Protein AF-A0A957S4E8-F1 (afdb_monomer)

Mean predicted aligned error: 7.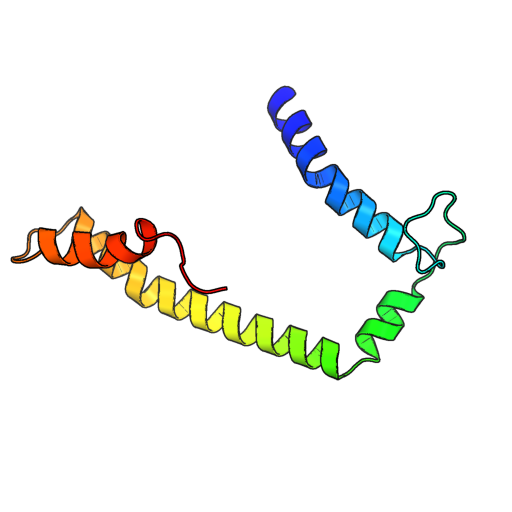54 Å

Nearest PDB structures (foldseek):
  8hpl-assembly1_A  TM=5.752E-01  e=8.827E-01  Mycolicibacterium smegmatis MC2 155

Secondary structure (DSSP, 8-state):
-HHHHHHHHHHHHHHHHHHHHHTBSSSS--SSP--B--HHHHHHHT-HHHHHHHHHHHHHHHHHHHHHHHHHHHHHHHHHH---TTHHHHHHHHHHHHHS-----

Foldseek 3Di:
DVVVVVVVCVVCVVVVLVVVCCQAPDPDSDPDRPDGHPVSVVVCVVDPVNVVVVVVCVVCVVVVVVVCCVPVVVLVVCLVPPDDPCSVVSVCVVCVVVVPDPPDD

pLDDT: mean 88.85, std 10.87, range [47.31, 98.31]

Radius of gyration: 22.66 Å; Cα contacts (8 Å, |Δi|>4): 32; chains: 1; bounding box: 43×26×61 Å

Structure (mmCIF, N/CA/C/O backbone):
data_AF-A0A957S4E8-F1
#
_entry.id   AF-A0A957S4E8-F1
#
loop_
_atom_site.group_PDB
_atom_site.id
_atom_site.type_symbol
_atom_site.label_atom_id
_atom_site.label_alt_id
_atom_site.label_comp_id
_atom_site.label_asym_id
_atom_site.label_entity_id
_atom_site.label_seq_id
_atom_site.pdbx_PDB_ins_code
_atom_site.Cartn_x
_atom_site.Cartn_y
_atom_site.Cartn_z
_atom_site.occupancy
_atom_site.B_iso_or_equiv
_atom_site.auth_seq_id
_atom_site.auth_comp_id
_atom_site.auth_asym_id
_atom_site.auth_atom_id
_atom_site.pdbx_PDB_model_num
ATOM 1 N N . MET A 1 1 ? -24.915 0.440 -16.048 1.00 86.81 1 MET A N 1
ATOM 2 C CA . MET A 1 1 ? -23.733 -0.374 -16.422 1.00 86.81 1 MET A CA 1
ATOM 3 C C . MET A 1 1 ? -22.757 0.384 -17.316 1.00 86.81 1 MET A C 1
ATOM 5 O O . MET A 1 1 ? -21.620 0.537 -16.898 1.00 86.81 1 MET A O 1
ATOM 9 N N . ALA A 1 2 ? -23.179 0.930 -18.466 1.00 93.75 2 ALA A N 1
ATOM 10 C CA . ALA A 1 2 ? -22.286 1.673 -19.374 1.00 93.75 2 ALA A CA 1
ATOM 11 C C . ALA A 1 2 ? -21.542 2.851 -18.707 1.00 93.75 2 ALA A C 1
ATOM 13 O O . ALA A 1 2 ? -20.337 2.991 -18.876 1.00 93.75 2 ALA A O 1
ATOM 14 N N . VAL A 1 3 ? -22.231 3.640 -17.874 1.00 96.44 3 VAL A N 1
ATOM 15 C CA . VAL A 1 3 ? -21.616 4.767 -17.142 1.00 96.44 3 VAL A CA 1
ATOM 16 C C . VAL A 1 3 ? -20.539 4.300 -16.154 1.00 96.44 3 VAL A C 1
ATOM 18 O O . VAL A 1 3 ? -19.462 4.880 -16.101 1.00 96.44 3 VAL A O 1
ATOM 21 N N . ILE A 1 4 ? -20.789 3.216 -15.410 1.00 96.69 4 ILE A N 1
ATOM 22 C CA . ILE A 1 4 ? -19.818 2.647 -14.456 1.00 96.69 4 ILE A CA 1
ATOM 23 C C . ILE A 1 4 ? -18.576 2.148 -15.203 1.00 96.69 4 ILE A C 1
ATOM 25 O O . ILE A 1 4 ? -17.456 2.430 -14.789 1.00 96.69 4 ILE A O 1
ATOM 29 N N . ALA A 1 5 ? -18.772 1.452 -16.327 1.00 95.94 5 ALA A N 1
ATOM 30 C CA . ALA A 1 5 ? -17.673 0.979 -17.160 1.00 95.94 5 ALA A CA 1
ATOM 31 C C . ALA A 1 5 ? -16.829 2.141 -17.712 1.00 95.94 5 ALA A C 1
ATOM 33 O O . ALA A 1 5 ? -15.605 2.064 -17.683 1.00 95.94 5 ALA A O 1
ATOM 34 N N . ALA A 1 6 ? -17.463 3.236 -18.146 1.00 96.44 6 ALA A N 1
ATOM 35 C CA . ALA A 1 6 ? -16.763 4.427 -18.624 1.00 96.44 6 ALA A CA 1
ATOM 36 C C . ALA A 1 6 ? -15.928 5.103 -17.521 1.00 96.44 6 ALA A C 1
ATOM 38 O O . ALA A 1 6 ? -14.788 5.491 -17.766 1.00 96.44 6 ALA A O 1
ATOM 39 N N . ILE A 1 7 ? -16.459 5.192 -16.297 1.00 97.00 7 ILE A N 1
ATOM 40 C CA . ILE A 1 7 ? -15.728 5.741 -15.144 1.00 97.00 7 ILE A CA 1
ATOM 41 C C . ILE A 1 7 ? -14.514 4.872 -14.805 1.00 97.00 7 ILE A C 1
ATOM 43 O O . ILE A 1 7 ? -13.417 5.399 -14.630 1.00 97.00 7 ILE A O 1
ATOM 47 N N . LEU A 1 8 ? -14.689 3.548 -14.740 1.00 96.69 8 LEU A N 1
ATOM 48 C CA . LEU A 1 8 ? -13.577 2.630 -14.485 1.00 96.69 8 LEU A CA 1
ATOM 49 C C . LEU A 1 8 ? -12.518 2.745 -15.585 1.00 96.69 8 LEU A C 1
ATOM 51 O O . LEU A 1 8 ? -11.342 2.897 -15.278 1.00 96.69 8 LEU A O 1
ATOM 55 N N . ALA A 1 9 ? -12.922 2.754 -16.857 1.00 95.81 9 ALA A N 1
ATOM 56 C CA . ALA A 1 9 ? -11.998 2.916 -17.976 1.00 95.81 9 ALA A CA 1
ATOM 57 C C . ALA A 1 9 ? -11.187 4.217 -17.871 1.00 95.81 9 ALA A C 1
ATOM 59 O O . ALA A 1 9 ? -9.970 4.191 -18.037 1.00 95.81 9 ALA A O 1
ATOM 60 N N . TYR A 1 10 ? -11.834 5.334 -17.530 1.00 96.12 10 TYR A N 1
ATOM 61 C CA . TYR A 1 10 ? -11.154 6.611 -17.314 1.00 96.12 10 TYR A CA 1
ATOM 62 C C . TYR A 1 10 ? -10.159 6.557 -16.143 1.00 96.12 10 TYR A C 1
ATOM 64 O O . TYR A 1 10 ? -9.041 7.050 -16.267 1.00 96.12 10 TYR A O 1
ATOM 72 N N . LEU A 1 11 ? -10.527 5.910 -15.031 1.00 96.75 11 LEU A N 1
ATOM 73 C CA . LEU A 1 11 ? -9.662 5.759 -13.857 1.00 96.75 11 LEU A CA 1
ATOM 74 C C . LEU A 1 11 ? -8.422 4.894 -14.142 1.00 96.75 11 LEU A C 1
ATOM 76 O O . LEU A 1 11 ? -7.340 5.185 -13.636 1.00 96.75 11 LEU A O 1
ATOM 80 N N . TYR A 1 12 ? -8.568 3.848 -14.960 1.00 96.31 12 TYR A N 1
ATOM 81 C CA . TYR A 1 12 ? -7.466 2.955 -15.330 1.00 96.31 12 TYR A CA 1
ATOM 82 C C . TYR A 1 12 ? -6.618 3.475 -16.498 1.00 96.31 12 TYR A C 1
ATOM 84 O O . TYR A 1 12 ? -5.473 3.045 -16.642 1.00 96.31 12 TYR A O 1
ATOM 92 N N . LEU A 1 13 ? -7.130 4.416 -17.299 1.00 95.19 13 LEU A N 1
ATOM 93 C CA . LEU A 1 13 ? -6.420 5.022 -18.428 1.00 95.19 13 LEU A CA 1
ATOM 94 C C . LEU A 1 13 ? -4.970 5.448 -18.098 1.00 95.19 13 LEU A C 1
ATOM 96 O O . LEU A 1 13 ? -4.073 5.017 -18.822 1.00 95.19 13 LEU A O 1
ATOM 100 N N . PRO A 1 14 ? -4.676 6.221 -17.029 1.00 93.94 14 PRO A N 1
ATOM 101 C CA . PRO A 1 14 ? -3.300 6.626 -16.722 1.00 93.94 14 PRO A CA 1
ATOM 102 C C . PRO A 1 14 ? -2.376 5.444 -16.400 1.00 93.94 14 PRO A C 1
ATOM 104 O O . PRO A 1 14 ? -1.197 5.478 -16.745 1.00 93.94 14 PRO A O 1
ATOM 107 N N . ILE A 1 15 ? -2.903 4.381 -15.785 1.00 94.75 15 ILE A N 1
ATOM 108 C CA . ILE A 1 15 ? -2.134 3.166 -15.488 1.00 94.75 15 ILE A CA 1
ATOM 109 C C . ILE A 1 15 ? -1.785 2.451 -16.795 1.00 94.75 15 ILE A C 1
ATOM 111 O O . ILE A 1 15 ? -0.641 2.054 -16.993 1.00 94.75 15 ILE A O 1
ATOM 115 N N . VAL A 1 16 ? -2.744 2.341 -17.717 1.00 92.81 16 VAL A N 1
ATOM 116 C CA . VAL A 1 16 ? -2.514 1.754 -19.046 1.00 92.81 16 VAL A CA 1
ATOM 117 C C . VAL A 1 16 ? -1.479 2.559 -19.829 1.00 92.81 16 VAL A C 1
ATOM 119 O O . VAL A 1 16 ? -0.580 1.976 -20.427 1.00 92.81 16 VAL A O 1
ATOM 122 N N . VAL A 1 17 ? -1.553 3.891 -19.786 1.00 90.12 17 VAL A N 1
ATOM 123 C CA . VAL A 1 17 ? -0.552 4.769 -20.408 1.00 90.12 17 VAL A CA 1
ATOM 124 C C . VAL A 1 17 ? 0.837 4.504 -19.822 1.00 90.12 17 VAL A C 1
ATOM 126 O O . VAL A 1 17 ? 1.789 4.336 -20.579 1.00 90.12 17 VAL A O 1
ATOM 129 N N . LEU A 1 18 ? 0.959 4.387 -18.497 1.00 90.38 18 LEU A N 1
ATOM 130 C CA . LEU A 1 18 ? 2.229 4.074 -17.837 1.00 90.38 18 LEU A CA 1
ATOM 131 C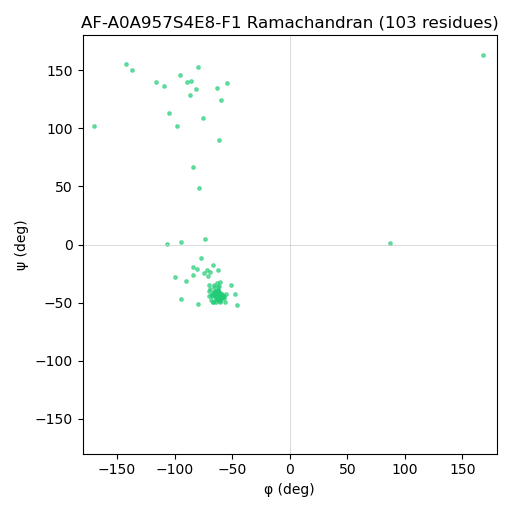 C . LEU A 1 18 ? 2.779 2.700 -18.254 1.00 90.38 18 LEU A C 1
ATOM 133 O O . LEU A 1 18 ? 3.978 2.582 -18.492 1.00 90.38 18 LEU A O 1
ATOM 137 N N . ILE A 1 19 ? 1.915 1.692 -18.409 1.00 90.69 19 ILE A N 1
ATOM 138 C CA . ILE A 1 19 ? 2.298 0.369 -18.929 1.00 90.69 19 ILE A CA 1
ATOM 139 C C . ILE A 1 19 ? 2.799 0.475 -20.374 1.00 90.69 19 ILE A C 1
ATOM 141 O O . ILE A 1 19 ? 3.787 -0.150 -20.725 1.00 90.69 19 ILE A O 1
ATOM 145 N N . ILE A 1 20 ? 2.166 1.279 -21.231 1.00 88.75 20 ILE A N 1
ATOM 146 C CA . ILE A 1 20 ? 2.650 1.479 -22.607 1.00 88.75 20 ILE A CA 1
ATOM 147 C C . ILE A 1 20 ? 4.041 2.134 -22.594 1.00 88.75 20 ILE A C 1
ATOM 149 O O . ILE A 1 20 ? 4.937 1.697 -23.316 1.00 88.75 20 ILE A O 1
ATOM 153 N N . PHE A 1 21 ? 4.250 3.143 -21.744 1.00 86.81 21 PHE A N 1
ATOM 154 C CA . PHE A 1 21 ? 5.544 3.816 -21.613 1.00 86.81 21 PHE A CA 1
ATOM 155 C C . PHE A 1 21 ? 6.632 2.950 -20.967 1.00 86.81 21 PHE A C 1
ATOM 157 O O . PHE A 1 21 ? 7.805 3.190 -21.241 1.00 86.81 21 PHE A O 1
ATOM 164 N N . SER A 1 22 ? 6.303 1.924 -20.172 1.00 89.00 22 SER A N 1
ATOM 165 C CA . SER A 1 22 ? 7.326 1.014 -19.627 1.00 89.00 22 SER A CA 1
ATOM 166 C C . SER A 1 22 ? 8.012 0.172 -20.706 1.00 89.00 22 SER A C 1
ATOM 168 O O . SER A 1 22 ? 9.108 -0.337 -20.474 1.00 89.00 22 SER A O 1
ATOM 170 N N . PHE A 1 23 ? 7.408 0.073 -21.893 1.00 88.06 23 PHE A N 1
ATOM 171 C CA . PHE A 1 23 ? 8.006 -0.538 -23.080 1.00 88.06 23 PHE A CA 1
ATOM 172 C C . PHE A 1 23 ? 8.700 0.460 -24.007 1.00 88.06 23 PHE A C 1
ATOM 174 O O . PHE A 1 23 ? 9.178 0.071 -25.068 1.00 88.06 23 PHE A O 1
ATOM 181 N N . ASN A 1 24 ? 8.749 1.744 -23.660 1.00 86.19 24 ASN A N 1
ATOM 182 C CA . ASN A 1 24 ? 9.364 2.758 -24.503 1.00 86.19 24 ASN A CA 1
ATOM 183 C C . ASN A 1 24 ? 10.889 2.777 -24.320 1.00 86.19 24 ASN A C 1
ATOM 185 O O . ASN A 1 24 ? 11.395 2.774 -23.195 1.00 86.19 24 ASN A O 1
ATOM 189 N N . ASP A 1 25 ? 11.635 2.826 -25.424 1.00 79.69 25 ASP A N 1
ATOM 190 C CA . ASP A 1 25 ? 13.104 2.854 -25.373 1.00 79.69 25 ASP A CA 1
ATOM 191 C C . ASP A 1 25 ? 13.676 4.194 -24.877 1.00 79.69 25 ASP A C 1
ATOM 193 O O . ASP A 1 25 ? 14.784 4.241 -24.334 1.00 79.69 25 ASP A O 1
ATOM 197 N N . SER A 1 26 ? 12.911 5.286 -24.981 1.00 76.69 26 SER A N 1
ATOM 198 C CA . SER A 1 26 ? 13.311 6.575 -24.418 1.00 76.69 26 SER A CA 1
ATOM 199 C C . SER A 1 26 ? 12.914 6.716 -22.944 1.00 76.69 26 SER A C 1
ATOM 201 O O . SER A 1 26 ? 11.824 6.342 -22.516 1.00 76.69 26 SER A O 1
ATOM 203 N N . SER A 1 27 ? 13.807 7.323 -22.157 1.00 68.94 27 SER A N 1
ATOM 204 C CA . SER A 1 27 ? 13.597 7.638 -20.733 1.00 68.94 27 SER A CA 1
ATOM 205 C C . SER A 1 27 ? 12.635 8.812 -20.493 1.00 68.94 27 SER A C 1
ATOM 207 O O . SER A 1 27 ? 12.503 9.277 -19.362 1.00 68.94 27 SER A O 1
ATOM 209 N N . SER A 1 28 ? 12.018 9.347 -21.546 1.00 69.31 28 SER A N 1
ATOM 210 C CA . SER A 1 28 ? 11.169 10.535 -21.498 1.00 69.31 28 SER A CA 1
ATOM 211 C C . SER A 1 28 ? 9.742 10.170 -21.883 1.00 69.31 28 SER A C 1
ATOM 213 O O . SER A 1 28 ? 9.514 9.415 -22.825 1.00 69.31 28 SER A O 1
ATOM 215 N N . LEU A 1 29 ? 8.773 10.752 -21.173 1.00 67.75 29 LEU A N 1
ATOM 216 C CA . LEU A 1 29 ? 7.340 10.575 -21.424 1.00 67.75 29 LEU A CA 1
ATOM 217 C C . LEU A 1 29 ? 6.869 11.433 -22.618 1.00 67.75 29 LEU A C 1
ATOM 219 O O . LEU A 1 29 ? 5.911 12.197 -22.531 1.00 67.75 29 LEU A O 1
ATOM 223 N N . THR A 1 30 ? 7.598 11.368 -23.732 1.00 72.81 30 THR A N 1
ATOM 224 C CA . THR A 1 30 ? 7.344 12.153 -24.945 1.00 72.81 30 THR A CA 1
ATOM 225 C C . THR A 1 30 ? 6.829 11.253 -26.055 1.00 72.81 30 THR A C 1
ATOM 227 O O . THR A 1 30 ? 7.376 10.179 -26.289 1.00 72.81 30 THR A O 1
ATOM 230 N N . LEU A 1 31 ? 5.803 11.715 -26.765 1.00 64.12 31 LEU A N 1
ATOM 231 C CA . LEU A 1 31 ? 5.347 11.104 -28.013 1.00 64.12 31 LEU A CA 1
ATOM 232 C C . LEU A 1 31 ? 6.126 11.743 -29.177 1.00 64.12 31 LEU A C 1
ATOM 234 O O . LEU A 1 31 ? 6.313 12.962 -29.142 1.00 64.12 31 LEU A O 1
ATOM 2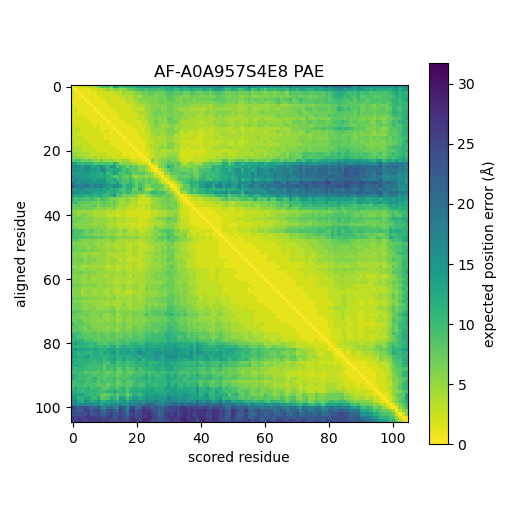38 N N . PRO A 1 32 ? 6.560 10.998 -30.213 1.00 68.62 32 PRO A N 1
ATOM 239 C CA . PRO A 1 32 ? 6.293 9.586 -30.524 1.00 68.62 32 PRO A CA 1
ATOM 240 C C . PRO A 1 32 ? 7.153 8.587 -29.727 1.00 68.62 32 PRO A C 1
ATOM 242 O O . PRO A 1 32 ? 8.279 8.897 -29.343 1.00 68.62 32 PRO A O 1
ATOM 245 N N . LEU A 1 33 ? 6.626 7.372 -29.517 1.00 72.12 33 LEU A N 1
ATOM 246 C CA . LEU A 1 33 ? 7.390 6.255 -28.942 1.00 72.12 33 LEU A CA 1
ATOM 247 C C . LEU A 1 33 ? 8.592 5.963 -29.847 1.00 72.12 33 LEU A C 1
ATOM 249 O O . LEU A 1 33 ? 8.423 5.741 -31.046 1.00 72.12 33 LEU A O 1
ATOM 253 N N . SER A 1 34 ? 9.800 5.981 -29.284 1.00 73.38 34 SER A N 1
ATOM 254 C CA . SER A 1 34 ? 11.034 5.808 -30.060 1.00 73.38 34 SER A CA 1
ATOM 255 C C . SER A 1 34 ? 11.249 4.358 -30.503 1.00 73.38 34 SER A C 1
ATOM 257 O O . SER A 1 34 ? 11.930 4.112 -31.493 1.00 73.38 34 SER A O 1
ATOM 259 N N . GLY A 1 35 ? 10.657 3.403 -29.782 1.00 79.69 35 GLY A N 1
ATOM 260 C CA . GLY A 1 35 ? 10.721 1.972 -30.068 1.00 79.69 35 GLY A CA 1
ATOM 261 C C . GLY A 1 35 ? 10.201 1.136 -28.898 1.00 79.69 35 GLY A C 1
ATOM 262 O O . GLY A 1 35 ? 10.090 1.637 -27.779 1.00 79.69 35 GLY A O 1
ATOM 263 N N . PHE A 1 36 ? 9.880 -0.131 -29.167 1.00 84.75 36 PHE A N 1
ATOM 264 C CA . PHE A 1 36 ? 9.482 -1.112 -28.156 1.00 84.75 36 PHE A CA 1
ATOM 265 C C . PHE A 1 36 ? 10.721 -1.794 -27.554 1.00 84.75 36 PHE A C 1
ATOM 267 O O . PHE A 1 36 ? 11.565 -2.297 -28.296 1.00 84.75 36 PHE A O 1
ATOM 274 N N . THR A 1 37 ? 10.834 -1.830 -26.225 1.00 88.00 37 THR A N 1
ATOM 275 C CA . THR A 1 37 ? 11.973 -2.402 -25.495 1.00 88.00 37 THR A CA 1
ATOM 276 C C . THR A 1 37 ? 11.543 -3.135 -24.224 1.00 88.00 37 THR A C 1
ATOM 278 O O . THR A 1 37 ? 10.536 -2.801 -23.605 1.00 88.00 37 THR A O 1
ATOM 281 N N . TRP A 1 38 ? 12.369 -4.085 -23.786 1.00 88.56 38 TRP A N 1
ATOM 282 C CA . TRP A 1 38 ? 12.266 -4.752 -22.478 1.00 88.56 38 TRP A CA 1
ATOM 283 C C . TRP A 1 38 ? 13.352 -4.304 -21.490 1.00 88.56 38 TRP A C 1
ATOM 285 O O . TRP A 1 38 ? 13.364 -4.723 -20.335 1.00 88.56 38 TRP A O 1
ATOM 295 N N . LYS A 1 39 ? 14.232 -3.390 -21.914 1.00 89.75 39 LYS A N 1
ATOM 296 C CA . LYS A 1 39 ? 15.420 -2.930 -21.180 1.00 89.75 39 LYS A CA 1
ATOM 297 C C . LYS A 1 39 ? 15.145 -2.485 -19.743 1.00 89.75 39 LYS A C 1
ATOM 299 O O . LYS A 1 39 ? 16.001 -2.652 -18.878 1.00 89.75 39 LYS A O 1
ATOM 304 N N . TRP A 1 40 ? 13.988 -1.882 -19.476 1.00 89.88 40 TRP A N 1
ATOM 305 C CA . TRP A 1 40 ? 13.616 -1.435 -18.130 1.00 89.88 40 TRP A CA 1
ATOM 306 C C . TRP A 1 40 ? 13.319 -2.598 -17.184 1.00 89.88 40 TRP A C 1
ATOM 308 O O . TRP A 1 40 ? 13.674 -2.521 -16.011 1.00 89.88 40 TRP A O 1
ATOM 318 N N . TYR A 1 41 ? 12.745 -3.686 -17.697 1.00 91.19 41 TYR A N 1
ATOM 319 C CA . TYR A 1 41 ? 12.528 -4.910 -16.932 1.00 91.19 41 TYR A CA 1
ATOM 320 C C . TYR A 1 41 ? 13.859 -5.604 -16.639 1.00 91.19 41 TYR A C 1
ATOM 322 O O . TYR A 1 41 ? 14.118 -5.949 -15.490 1.00 91.19 41 TYR A O 1
ATOM 330 N N . ASP A 1 42 ? 14.751 -5.706 -17.628 1.00 91.12 42 ASP A N 1
ATOM 331 C CA . ASP A 1 42 ? 16.091 -6.273 -17.416 1.00 91.12 42 ASP A CA 1
ATOM 332 C C . ASP A 1 42 ? 16.879 -5.473 -16.371 1.00 91.12 42 ASP A C 1
ATOM 334 O O . ASP A 1 42 ? 17.453 -6.038 -15.441 1.00 91.12 42 ASP A O 1
ATOM 338 N N . LYS A 1 43 ? 16.850 -4.136 -16.463 1.00 91.94 43 LYS A N 1
ATOM 339 C CA . LYS A 1 43 ? 17.466 -3.245 -15.467 1.00 91.94 43 LYS A CA 1
ATOM 340 C C . LYS A 1 43 ? 16.852 -3.388 -14.079 1.00 91.94 43 LYS A C 1
ATOM 342 O O . LYS A 1 43 ? 17.574 -3.260 -13.096 1.00 91.94 43 LYS A O 1
ATOM 347 N N . PHE A 1 44 ? 15.543 -3.611 -13.995 1.00 92.00 44 PHE A N 1
ATOM 348 C CA . PHE A 1 44 ? 14.858 -3.833 -12.728 1.00 92.00 44 PHE A CA 1
ATOM 349 C C . PHE A 1 44 ? 15.357 -5.115 -12.055 1.00 92.00 44 PHE A C 1
ATOM 351 O O . PHE A 1 44 ? 15.747 -5.076 -10.892 1.00 92.00 44 PHE A O 1
ATOM 358 N N . PHE A 1 45 ? 15.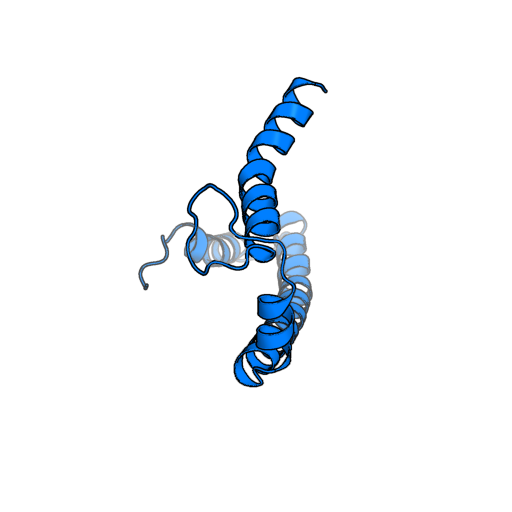413 -6.228 -12.792 1.00 93.38 45 PHE A N 1
ATOM 359 C CA . PHE A 1 45 ? 15.883 -7.506 -12.252 1.00 93.38 45 PHE A CA 1
ATOM 360 C C . PHE A 1 45 ? 17.391 -7.542 -11.988 1.00 93.38 45 PHE A C 1
ATOM 362 O O . PHE A 1 45 ? 17.829 -8.257 -11.092 1.00 93.38 45 PHE A O 1
ATOM 369 N N . ALA A 1 46 ? 18.180 -6.752 -12.719 1.00 95.00 46 ALA A N 1
ATOM 370 C CA . ALA A 1 46 ? 19.613 -6.598 -12.477 1.00 95.00 46 ALA A CA 1
ATOM 371 C C . ALA A 1 46 ? 19.943 -5.687 -11.279 1.00 95.00 46 ALA A C 1
ATOM 373 O O . ALA A 1 46 ? 21.099 -5.621 -10.866 1.00 95.00 46 ALA A O 1
ATOM 374 N N . ASN A 1 47 ? 18.965 -4.956 -10.735 1.00 95.12 47 ASN A N 1
ATOM 375 C CA . ASN A 1 47 ? 19.173 -4.041 -9.621 1.00 95.12 47 ASN A CA 1
ATOM 376 C C . ASN A 1 47 ? 18.781 -4.705 -8.291 1.00 95.12 47 ASN A C 1
ATOM 378 O O . ASN A 1 47 ? 17.602 -4.792 -7.937 1.00 95.12 47 ASN A O 1
ATOM 382 N N . GLU A 1 48 ? 19.788 -5.147 -7.535 1.00 94.69 48 GLU A N 1
ATOM 383 C CA . GLU A 1 48 ? 19.598 -5.816 -6.243 1.00 94.69 48 GLU A CA 1
ATOM 384 C C . GLU A 1 48 ? 18.886 -4.939 -5.201 1.00 94.69 48 GLU A C 1
ATOM 386 O O . GLU A 1 48 ? 18.099 -5.461 -4.404 1.00 94.69 48 GLU A O 1
ATOM 391 N N . ASP A 1 49 ? 19.091 -3.619 -5.232 1.00 96.50 49 ASP A N 1
ATOM 392 C CA . ASP A 1 49 ? 18.426 -2.686 -4.317 1.00 96.50 49 ASP A CA 1
ATOM 393 C C . ASP A 1 49 ? 16.917 -2.644 -4.583 1.00 96.50 49 ASP A C 1
ATOM 395 O O . ASP A 1 49 ? 16.118 -2.697 -3.646 1.00 96.50 49 ASP A O 1
ATOM 399 N N . LEU A 1 50 ? 16.505 -2.618 -5.858 1.00 95.50 50 LEU A N 1
ATOM 400 C CA . LEU A 1 50 ? 15.087 -2.634 -6.240 1.00 95.50 50 LEU A CA 1
ATOM 401 C C . LEU A 1 50 ? 14.411 -3.958 -5.876 1.00 95.50 50 LEU A C 1
ATOM 403 O O . LEU A 1 50 ? 13.295 -3.955 -5.352 1.00 95.50 50 LEU A O 1
ATOM 407 N N . ILE A 1 51 ? 15.084 -5.087 -6.099 1.00 96.75 51 ILE A N 1
ATOM 408 C CA . ILE A 1 51 ? 14.568 -6.407 -5.716 1.00 96.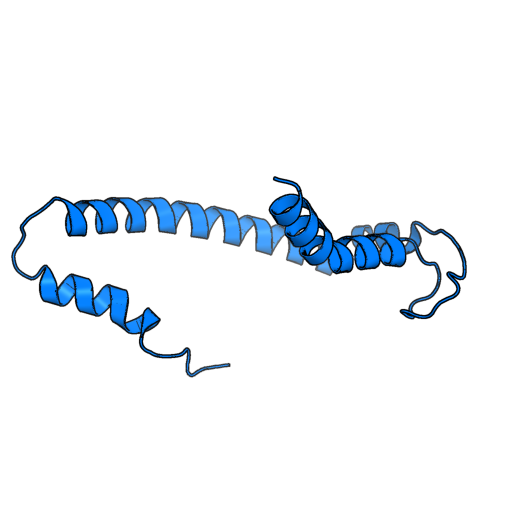75 51 ILE A CA 1
ATOM 409 C C . ILE A 1 51 ? 14.462 -6.535 -4.193 1.00 96.75 51 ILE A C 1
ATOM 411 O O . ILE A 1 51 ? 13.461 -7.038 -3.672 1.00 96.75 51 ILE A O 1
ATOM 415 N N . THR A 1 52 ? 15.456 -6.035 -3.460 1.00 97.06 52 THR A N 1
ATOM 416 C CA . THR A 1 52 ? 15.439 -6.022 -1.995 1.00 97.06 52 THR A CA 1
ATOM 417 C C . THR A 1 52 ? 14.314 -5.138 -1.467 1.00 97.06 52 THR A C 1
ATOM 419 O O . THR A 1 52 ? 13.570 -5.567 -0.583 1.00 97.06 52 THR A O 1
ATOM 422 N N . ALA A 1 53 ? 14.128 -3.946 -2.040 1.00 96.81 53 ALA A N 1
ATOM 423 C CA . ALA A 1 53 ? 13.026 -3.055 -1.698 1.00 96.81 53 ALA A CA 1
ATOM 424 C C . ALA A 1 53 ? 11.665 -3.721 -1.950 1.00 96.81 53 ALA A C 1
ATOM 426 O O . ALA A 1 53 ? 10.826 -3.734 -1.050 1.00 96.81 53 ALA A O 1
ATOM 427 N N . LEU A 1 54 ? 11.475 -4.360 -3.113 1.00 96.62 54 LEU A N 1
ATOM 428 C CA . LEU A 1 54 ? 10.252 -5.095 -3.442 1.00 96.62 54 LEU A CA 1
ATOM 429 C C . LEU A 1 54 ? 9.953 -6.176 -2.392 1.00 96.62 54 LEU A C 1
ATOM 431 O O . LEU A 1 54 ? 8.844 -6.242 -1.860 1.00 96.62 54 LEU A O 1
ATOM 435 N N . ARG A 1 55 ? 10.950 -7.002 -2.053 1.00 97.19 55 ARG A N 1
ATOM 436 C CA . ARG A 1 55 ? 10.806 -8.072 -1.056 1.00 97.19 55 ARG A CA 1
ATOM 437 C C . ARG A 1 55 ? 10.456 -7.522 0.324 1.00 97.19 55 ARG A C 1
ATOM 439 O O . ARG A 1 55 ? 9.579 -8.069 0.992 1.00 97.19 55 ARG A O 1
ATOM 446 N N . ASN A 1 56 ? 11.114 -6.444 0.741 1.00 97.31 56 ASN A N 1
ATOM 447 C CA . ASN A 1 56 ? 10.848 -5.804 2.026 1.00 97.31 56 ASN A CA 1
ATOM 448 C C . ASN A 1 56 ? 9.415 -5.261 2.081 1.00 97.31 56 ASN A C 1
ATOM 450 O O . ASN A 1 56 ? 8.714 -5.506 3.061 1.00 97.31 56 ASN A O 1
ATOM 454 N N . SER A 1 57 ? 8.944 -4.599 1.020 1.00 97.56 57 SER A N 1
ATOM 455 C CA . SER A 1 57 ? 7.561 -4.123 0.926 1.00 97.56 57 SER A CA 1
ATOM 456 C C . SER A 1 57 ? 6.552 -5.264 1.024 1.00 97.56 57 SER A C 1
ATOM 458 O O . SER A 1 57 ? 5.591 -5.151 1.781 1.00 97.56 57 SER A O 1
ATOM 460 N N . PHE A 1 58 ? 6.781 -6.381 0.326 1.00 97.94 58 PHE A N 1
ATOM 461 C CA . PHE A 1 58 ? 5.918 -7.562 0.427 1.00 97.94 58 PHE A CA 1
ATOM 462 C C . PHE A 1 58 ? 5.883 -8.139 1.844 1.00 97.94 58 PHE A C 1
ATOM 464 O O . PHE A 1 58 ? 4.805 -8.402 2.376 1.00 97.94 58 PHE A O 1
ATOM 471 N N . TYR A 1 59 ? 7.050 -8.309 2.468 1.00 97.81 59 TYR A N 1
ATOM 472 C CA . TYR A 1 59 ? 7.157 -8.848 3.821 1.00 97.81 59 TYR A CA 1
ATOM 473 C C . TYR A 1 59 ? 6.417 -7.975 4.841 1.00 97.81 59 TYR A C 1
ATOM 475 O O . TYR A 1 59 ? 5.592 -8.474 5.610 1.00 97.81 59 TYR A O 1
ATOM 483 N N . VAL A 1 60 ? 6.658 -6.662 4.802 1.00 97.94 60 VAL A N 1
ATOM 484 C CA . VAL A 1 60 ? 5.994 -5.699 5.687 1.00 97.94 60 VAL A CA 1
ATOM 485 C C . VAL A 1 60 ? 4.488 -5.683 5.429 1.00 97.94 60 VAL A C 1
ATOM 487 O O . VAL A 1 60 ? 3.717 -5.811 6.374 1.00 97.94 60 VAL A O 1
ATOM 490 N N . ALA A 1 61 ? 4.047 -5.609 4.169 1.00 97.88 61 ALA A N 1
ATOM 491 C CA . ALA A 1 61 ? 2.626 -5.550 3.828 1.00 97.88 61 ALA A CA 1
ATOM 492 C C . ALA A 1 61 ? 1.845 -6.768 4.340 1.00 97.88 61 ALA A C 1
ATOM 494 O O . ALA A 1 61 ? 0.754 -6.610 4.892 1.00 97.88 61 ALA A O 1
ATOM 495 N N . ILE A 1 62 ? 2.398 -7.975 4.197 1.00 98.31 62 ILE A N 1
ATOM 496 C CA . ILE A 1 62 ? 1.749 -9.211 4.648 1.00 98.31 62 ILE A CA 1
ATOM 497 C C . ILE A 1 62 ? 1.653 -9.242 6.174 1.00 98.31 62 ILE A C 1
ATOM 499 O O . ILE A 1 62 ? 0.570 -9.475 6.713 1.00 98.31 62 ILE A O 1
ATOM 503 N N . LEU A 1 63 ? 2.758 -8.975 6.876 1.00 98.12 63 LEU A N 1
ATOM 504 C CA . LEU A 1 63 ? 2.774 -9.003 8.339 1.00 98.12 63 LEU A CA 1
ATOM 505 C C . LEU A 1 63 ? 1.871 -7.932 8.941 1.00 98.12 63 LEU A C 1
ATOM 507 O O . LEU A 1 63 ? 1.084 -8.230 9.839 1.00 98.12 63 LEU A O 1
ATOM 511 N N . THR A 1 64 ? 1.944 -6.704 8.430 1.00 97.75 64 THR A N 1
ATOM 512 C CA . THR A 1 64 ? 1.080 -5.615 8.880 1.00 97.75 64 THR A CA 1
ATOM 513 C C . THR A 1 64 ? -0.381 -5.966 8.636 1.00 97.75 64 THR A C 1
ATOM 515 O O . THR A 1 64 ? -1.173 -5.872 9.564 1.00 97.75 64 THR A O 1
ATOM 518 N N . THR A 1 65 ? -0.738 -6.460 7.447 1.00 97.94 65 THR A N 1
ATOM 519 C CA . THR A 1 65 ? -2.120 -6.860 7.139 1.00 97.94 65 THR A CA 1
ATOM 520 C C . THR A 1 65 ? -2.618 -7.952 8.083 1.00 97.94 65 THR A C 1
ATOM 522 O O . THR A 1 65 ? -3.713 -7.835 8.633 1.00 97.94 65 THR A O 1
ATOM 525 N N . ALA A 1 66 ? -1.814 -8.990 8.321 1.00 98.31 66 ALA A N 1
ATOM 526 C CA . ALA A 1 66 ? -2.173 -10.079 9.223 1.00 98.31 66 ALA A CA 1
ATOM 527 C C . ALA A 1 66 ? -2.405 -9.574 10.655 1.00 98.31 66 ALA A C 1
ATOM 529 O O . ALA A 1 66 ? -3.450 -9.848 11.243 1.00 98.31 66 ALA A O 1
ATOM 530 N N . LEU A 1 67 ? -1.477 -8.781 11.198 1.00 98.06 67 LEU A N 1
ATOM 531 C CA . LEU A 1 67 ? -1.603 -8.206 12.539 1.00 98.06 67 LEU A CA 1
ATOM 532 C C . LEU A 1 67 ? -2.797 -7.249 12.644 1.00 98.06 67 LEU A C 1
ATOM 534 O O . LEU A 1 67 ? -3.550 -7.302 13.617 1.00 98.06 67 LEU A O 1
ATOM 538 N N . THR A 1 68 ? -3.019 -6.411 11.629 1.00 96.81 68 THR A N 1
ATOM 539 C CA . THR A 1 68 ? -4.167 -5.503 11.572 1.00 96.81 68 THR A CA 1
ATOM 540 C C . THR A 1 68 ? -5.482 -6.268 11.547 1.00 96.81 68 THR A C 1
ATOM 542 O O . THR A 1 68 ? -6.408 -5.874 12.247 1.00 96.81 68 THR A O 1
ATOM 545 N N . LEU A 1 69 ? -5.587 -7.371 10.804 1.00 97.62 69 LEU A N 1
ATOM 546 C CA . LEU A 1 69 ? -6.797 -8.194 10.808 1.00 97.62 69 LEU A CA 1
ATOM 547 C C . LEU A 1 69 ? -6.999 -8.891 12.156 1.00 97.62 69 LEU A C 1
ATOM 549 O O . LEU A 1 69 ? -8.104 -8.858 12.696 1.00 97.62 69 LEU A O 1
ATOM 553 N N . LEU A 1 70 ? -5.935 -9.459 12.730 1.00 98.00 70 LEU A N 1
ATOM 554 C CA . LEU A 1 70 ? -5.988 -10.160 14.014 1.00 98.00 70 LEU A CA 1
ATOM 555 C C . LEU A 1 70 ? -6.419 -9.257 15.173 1.00 98.00 70 LEU A C 1
ATOM 557 O O . LEU A 1 70 ? -7.120 -9.717 16.066 1.00 98.00 70 LEU A O 1
ATOM 561 N N . I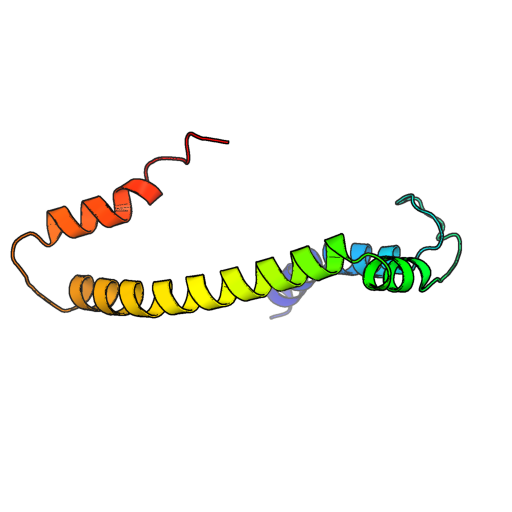LE A 1 71 ? -6.022 -7.983 15.169 1.00 95.94 71 ILE A N 1
ATOM 562 C CA . ILE A 1 71 ? -6.355 -7.034 16.242 1.00 95.94 71 ILE A CA 1
ATOM 563 C C . ILE A 1 71 ? -7.614 -6.231 15.892 1.00 95.94 71 ILE A C 1
ATOM 565 O O . ILE A 1 71 ? -8.522 -6.075 16.710 1.00 95.94 71 ILE A O 1
ATOM 569 N N . GLY A 1 72 ? -7.679 -5.718 14.666 1.00 94.38 72 GLY A N 1
ATOM 570 C CA . GLY A 1 72 ? -8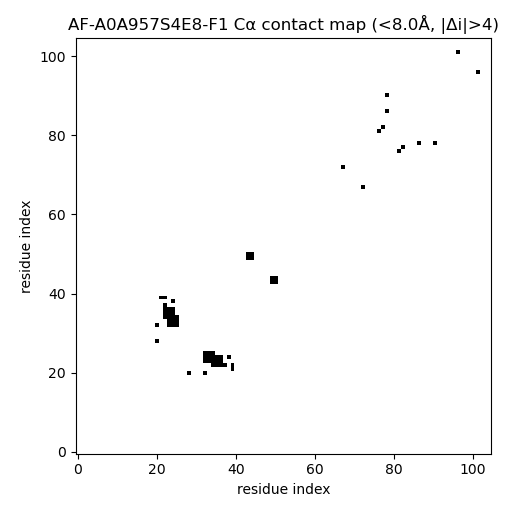.716 -4.802 14.205 1.00 94.38 72 GLY A CA 1
ATOM 571 C C . GLY A 1 72 ? -10.082 -5.460 14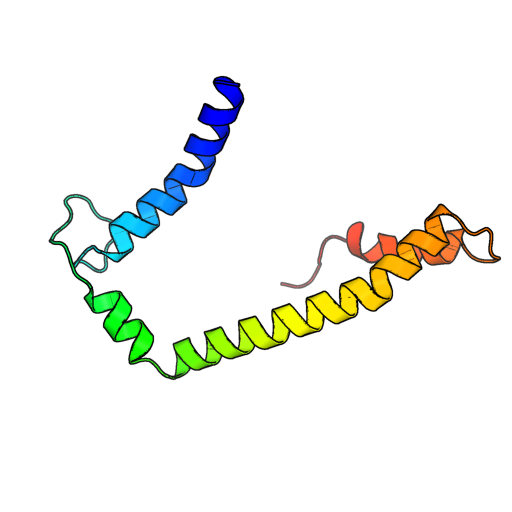.059 1.00 94.38 72 GLY A C 1
ATOM 572 O O . GLY A 1 72 ? -11.078 -4.860 14.461 1.00 94.38 72 GLY A O 1
ATOM 573 N N . VAL A 1 73 ? -10.156 -6.696 13.549 1.00 96.12 73 VAL A N 1
ATOM 574 C CA . VAL A 1 73 ? -11.445 -7.386 13.365 1.00 96.12 73 VAL A CA 1
ATOM 575 C C . VAL A 1 73 ? -12.114 -7.693 14.712 1.00 96.12 73 VAL A C 1
ATOM 577 O O . VAL A 1 73 ? -13.275 -7.307 14.880 1.00 96.12 73 VAL A O 1
ATOM 580 N N . PRO A 1 74 ? -11.433 -8.284 15.719 1.00 94.62 74 PRO A N 1
ATOM 581 C CA . PRO A 1 74 ? -12.031 -8.468 17.041 1.00 94.62 74 PRO A CA 1
ATOM 582 C C . PRO A 1 74 ? -12.378 -7.150 17.736 1.00 94.62 74 PRO A C 1
ATOM 584 O O . PRO A 1 74 ? -13.440 -7.052 18.351 1.00 94.62 74 PRO A O 1
ATOM 587 N N . ALA A 1 75 ? -11.533 -6.119 17.615 1.00 92.25 75 ALA A N 1
ATOM 588 C CA . ALA A 1 75 ? -11.811 -4.804 18.193 1.00 92.25 75 ALA A CA 1
ATOM 589 C C . ALA A 1 75 ? -13.073 -4.167 17.586 1.00 92.25 75 ALA A C 1
ATOM 591 O O . ALA A 1 75 ? -13.921 -3.656 18.322 1.00 92.25 75 ALA A O 1
ATOM 592 N N . ALA A 1 76 ? -13.232 -4.244 16.261 1.00 92.81 76 ALA A N 1
ATOM 593 C CA . ALA A 1 76 ? -14.428 -3.784 15.563 1.00 92.81 76 ALA A CA 1
ATOM 594 C C . ALA A 1 76 ? -15.668 -4.582 15.991 1.00 92.81 76 ALA A C 1
ATOM 596 O O . ALA A 1 76 ? -16.700 -3.990 16.311 1.00 92.81 76 ALA A O 1
ATOM 597 N N . PHE A 1 77 ? -15.558 -5.911 16.081 1.00 94.38 77 PHE A N 1
ATOM 598 C CA . PHE A 1 77 ? -16.653 -6.773 16.523 1.00 94.38 77 PHE A CA 1
ATOM 599 C C . PHE A 1 77 ? -17.087 -6.467 17.964 1.00 94.38 77 PHE A C 1
ATOM 601 O O . PHE A 1 77 ? -18.281 -6.338 18.240 1.00 94.38 77 PHE A O 1
ATOM 608 N N . ALA A 1 78 ? -16.135 -6.289 18.883 1.00 92.50 78 ALA A N 1
ATOM 609 C CA . ALA A 1 78 ? -16.430 -5.944 20.269 1.00 92.50 78 ALA A CA 1
ATOM 610 C C . ALA A 1 78 ? -17.074 -4.560 20.399 1.00 92.50 78 ALA A C 1
ATOM 612 O O . ALA A 1 78 ? -18.026 -4.378 21.160 1.00 92.50 78 ALA A O 1
ATOM 613 N N . LEU A 1 79 ? -16.605 -3.587 19.619 1.00 92.50 79 LEU A N 1
ATOM 614 C CA . LEU A 1 79 ? -17.215 -2.265 19.563 1.00 92.50 79 LEU A CA 1
ATOM 615 C C . LEU A 1 79 ? -18.632 -2.280 18.984 1.00 92.50 79 LEU A C 1
ATOM 617 O O . LEU A 1 79 ? -19.463 -1.496 19.437 1.00 92.50 79 LEU A O 1
ATOM 621 N N . ASP A 1 80 ? -18.938 -3.141 18.022 1.00 93.06 80 ASP A N 1
ATOM 622 C CA . ASP A 1 80 ? -20.275 -3.205 17.431 1.00 93.06 80 ASP A CA 1
ATOM 623 C C . ASP A 1 80 ? -21.252 -3.982 18.330 1.00 93.06 80 ASP A C 1
ATOM 625 O O . ASP A 1 80 ? -22.301 -3.469 18.724 1.00 93.06 80 ASP A O 1
ATOM 629 N N . ARG A 1 81 ? -20.873 -5.196 18.749 1.00 91.56 81 ARG A N 1
ATOM 630 C CA . ARG A 1 81 ? -21.803 -6.175 19.337 1.00 91.56 81 ARG A CA 1
ATOM 631 C C . ARG A 1 81 ? -21.793 -6.251 20.859 1.00 91.56 81 ARG A C 1
ATOM 633 O O . ARG A 1 81 ? -22.819 -6.588 21.446 1.00 91.56 81 ARG A O 1
ATOM 640 N N . LEU A 1 82 ? -20.681 -5.929 21.519 1.00 92.50 82 LEU A N 1
ATOM 641 C CA . LEU A 1 82 ? -20.556 -6.067 22.973 1.00 92.50 82 LEU A CA 1
ATOM 642 C C . LEU A 1 82 ? -20.873 -4.748 23.700 1.00 92.50 82 LEU A C 1
ATOM 644 O O . LEU A 1 82 ? -20.596 -3.643 23.218 1.00 92.50 82 LEU A O 1
ATOM 648 N N . LYS A 1 83 ? -21.467 -4.858 24.893 1.00 88.62 83 LYS A N 1
ATOM 649 C CA . LYS A 1 83 ? -21.633 -3.751 25.847 1.00 88.62 83 LYS A CA 1
ATOM 650 C C . LYS A 1 83 ? -20.622 -3.957 26.975 1.00 88.62 83 LYS A C 1
ATOM 652 O O . LYS A 1 83 ? -20.740 -4.923 27.718 1.00 88.62 83 LYS A O 1
ATOM 657 N N . PHE A 1 84 ? -19.633 -3.073 27.086 1.00 92.06 84 PHE A N 1
ATOM 658 C CA . PHE A 1 84 ? -18.583 -3.139 28.107 1.00 92.06 84 PHE A CA 1
ATOM 659 C C . PHE A 1 84 ? -18.306 -1.745 28.702 1.00 92.06 84 PHE A C 1
ATOM 661 O O . PHE A 1 84 ? -18.498 -0.736 28.008 1.00 92.06 84 PHE A O 1
ATOM 668 N N . PRO A 1 85 ? -17.888 -1.652 29.979 1.00 88.69 85 PRO A N 1
ATOM 669 C CA . PRO A 1 85 ? -17.556 -0.372 30.602 1.00 88.69 85 PRO A CA 1
ATOM 670 C C . PRO A 1 85 ? -16.358 0.278 29.890 1.00 88.69 85 PRO A C 1
ATOM 672 O O . PRO A 1 85 ? -15.379 -0.387 29.574 1.00 88.69 85 PRO A O 1
ATOM 675 N N . GLY A 1 86 ? -16.443 1.580 29.594 1.00 90.94 86 GLY A N 1
ATOM 676 C CA . GLY A 1 86 ? -15.385 2.318 28.881 1.00 90.94 86 GLY A CA 1
ATOM 677 C C . GLY A 1 86 ? -15.463 2.291 27.345 1.00 90.94 86 GLY A C 1
ATOM 678 O O . GLY A 1 86 ? -14.646 2.936 26.687 1.00 90.94 86 GLY A O 1
ATOM 679 N N . LYS A 1 87 ? -16.476 1.640 26.752 1.00 90.69 87 LYS A N 1
ATOM 680 C CA . LYS A 1 87 ? -16.700 1.557 25.291 1.00 90.69 87 LYS A CA 1
ATOM 681 C C . LYS A 1 87 ? -16.606 2.899 24.554 1.00 90.69 87 LYS A C 1
ATOM 683 O O . LYS A 1 87 ? -15.992 2.979 23.492 1.00 90.69 87 LYS A O 1
ATOM 688 N N . THR A 1 88 ? -17.182 3.964 25.114 1.00 89.62 88 THR A N 1
ATOM 689 C CA . THR A 1 88 ? -17.142 5.311 24.516 1.00 89.62 88 THR A CA 1
ATOM 690 C C . THR A 1 88 ? -15.726 5.882 24.466 1.00 89.62 88 THR A C 1
ATOM 692 O O . THR A 1 88 ? -15.355 6.497 23.469 1.00 89.62 88 THR A O 1
ATOM 695 N N . VAL A 1 89 ? -14.928 5.668 25.515 1.00 91.62 89 VAL A N 1
ATOM 696 C CA . VAL A 1 89 ? -13.533 6.131 25.573 1.00 91.62 89 VAL A CA 1
ATOM 697 C C . VAL A 1 89 ? -12.691 5.347 24.572 1.00 91.62 89 VAL A C 1
ATOM 699 O O . VAL A 1 89 ? -12.014 5.953 23.748 1.00 91.62 89 VAL A O 1
ATOM 702 N N . PHE A 1 90 ? -12.817 4.018 24.558 1.00 90.69 90 PHE A N 1
ATOM 703 C CA . PHE A 1 90 ? -12.113 3.153 23.608 1.00 90.69 90 PHE A CA 1
ATOM 704 C C . PHE A 1 90 ? -12.425 3.515 22.146 1.00 90.69 90 PHE A C 1
ATOM 706 O O . PHE A 1 90 ? -11.515 3.681 21.336 1.00 90.69 90 PHE A O 1
ATOM 713 N N . ARG A 1 91 ? -13.705 3.745 21.816 1.00 90.56 91 ARG A N 1
ATOM 714 C CA . ARG A 1 91 ? -14.125 4.203 20.482 1.00 90.56 91 ARG A CA 1
ATOM 715 C C . ARG A 1 91 ? -13.483 5.537 20.098 1.00 90.56 91 ARG A C 1
ATOM 717 O O . ARG A 1 91 ? -13.058 5.696 18.960 1.00 90.56 91 ARG A O 1
ATOM 724 N N . ARG A 1 92 ? -13.418 6.497 21.027 1.00 89.69 92 ARG A N 1
ATOM 725 C CA . ARG A 1 92 ? -12.782 7.799 20.776 1.00 89.69 92 ARG A CA 1
ATOM 726 C C . ARG A 1 92 ? -11.284 7.653 20.540 1.00 89.69 92 ARG A C 1
ATOM 728 O O . ARG A 1 92 ? -10.794 8.253 19.599 1.00 89.69 92 ARG A O 1
ATOM 735 N N . LEU A 1 93 ? -10.587 6.834 21.329 1.00 89.31 93 LEU A N 1
ATOM 736 C CA . LEU A 1 93 ? -9.149 6.598 21.165 1.00 89.31 93 LEU A CA 1
ATOM 737 C C . LEU A 1 93 ? -8.808 6.002 19.793 1.00 89.31 93 LEU A C 1
ATOM 739 O O . LEU A 1 93 ? -7.857 6.450 19.169 1.00 89.31 93 LEU A O 1
ATOM 743 N N . ILE A 1 94 ? -9.606 5.049 19.299 1.00 88.38 94 ILE A N 1
ATOM 744 C CA . ILE A 1 94 ? -9.398 4.449 17.968 1.00 88.38 94 ILE A CA 1
ATOM 745 C C . ILE A 1 94 ? -9.68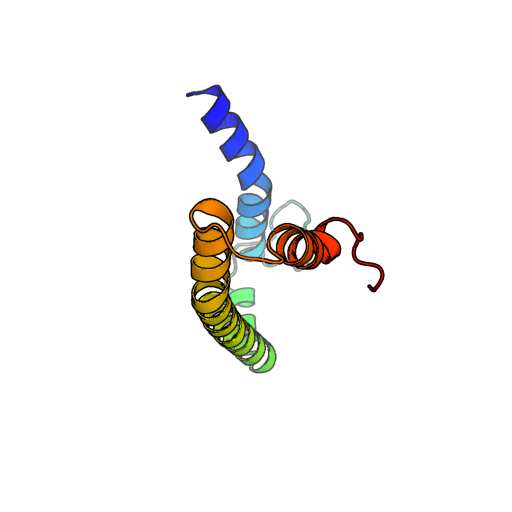2 5.442 16.836 1.00 88.38 94 ILE A C 1
ATOM 747 O O . ILE A 1 94 ? -8.991 5.432 15.823 1.00 88.38 94 ILE A O 1
ATOM 751 N N . LEU A 1 95 ? -10.702 6.292 16.984 1.00 88.06 95 LEU A N 1
ATOM 752 C CA . LEU A 1 95 ? -11.076 7.265 15.953 1.00 88.06 95 LEU A CA 1
ATOM 753 C C . LEU A 1 95 ? -10.205 8.525 15.970 1.00 88.06 95 LEU A C 1
ATOM 755 O O . LEU A 1 95 ? -10.136 9.225 14.966 1.00 88.06 95 LEU A O 1
ATOM 759 N N . LEU A 1 96 ? -9.545 8.826 17.088 1.00 87.69 96 LEU A N 1
ATOM 760 C CA . LEU A 1 96 ? -8.767 10.049 17.271 1.00 87.69 96 LEU A CA 1
ATOM 761 C C . LEU A 1 96 ? -7.657 10.229 16.214 1.00 87.69 96 LEU A C 1
ATOM 763 O O . LEU A 1 96 ? -7.626 11.303 15.618 1.00 87.69 96 LEU A O 1
ATOM 767 N N . PRO A 1 97 ? -6.833 9.217 15.870 1.00 81.88 97 PRO A N 1
ATOM 768 C CA . PRO A 1 97 ? -5.855 9.325 14.781 1.00 81.88 97 PRO A CA 1
ATOM 769 C C . PRO A 1 97 ? -6.469 9.561 13.397 1.00 81.88 97 PRO A C 1
ATOM 771 O O . PRO A 1 97 ? -5.785 10.022 12.496 1.00 81.88 97 PRO A O 1
ATOM 774 N N . LEU A 1 98 ? -7.745 9.218 13.212 1.00 83.44 98 LEU A N 1
ATOM 775 C CA . LEU A 1 98 ? -8.463 9.386 11.947 1.00 83.44 98 LEU A CA 1
ATOM 776 C C . LEU A 1 98 ? -9.023 10.811 11.805 1.00 83.44 98 LEU A C 1
ATOM 778 O O . LEU A 1 98 ? -9.224 11.295 10.695 1.00 83.44 98 LEU A O 1
ATOM 782 N N . VAL A 1 99 ? -9.281 11.472 12.940 1.00 79.06 99 VAL A N 1
ATOM 783 C CA . VAL A 1 99 ? -9.768 12.858 13.026 1.00 79.06 99 VAL A CA 1
ATOM 784 C C . VAL A 1 99 ? -8.615 13.857 13.097 1.00 79.06 99 VAL A C 1
ATOM 786 O O . VAL A 1 99 ? -8.755 14.975 12.608 1.00 79.06 99 VAL A O 1
ATOM 789 N N . LEU A 1 100 ? -7.484 13.476 13.697 1.00 75.62 100 LEU A N 1
ATOM 790 C CA . LEU A 1 100 ? -6.263 14.268 13.651 1.00 75.62 100 LEU A CA 1
ATOM 791 C C . LEU A 1 100 ? -5.646 14.109 12.253 1.00 75.62 100 LEU A C 1
ATOM 793 O O . LEU A 1 100 ? -5.146 13.026 11.952 1.00 75.62 100 LEU A O 1
ATOM 797 N N . PRO A 1 101 ? -5.678 15.138 11.382 1.00 63.69 101 PRO A N 1
ATOM 798 C CA . PRO A 1 101 ? -4.947 15.071 10.122 1.00 63.69 101 PRO A CA 1
ATOM 799 C C . PRO A 1 101 ? -3.484 14.757 10.443 1.00 63.69 101 PRO A C 1
ATOM 801 O O . PRO A 1 101 ? -2.963 15.251 11.439 1.00 63.69 101 PRO A O 1
ATOM 804 N N . GLY A 1 102 ? -2.844 13.888 9.659 1.00 60.47 102 GLY A N 1
ATOM 805 C CA . GLY A 1 102 ? -1.479 13.430 9.919 1.00 60.47 102 GLY A CA 1
ATOM 806 C C . GLY A 1 102 ? -0.483 14.590 9.895 1.00 60.47 102 GLY A C 1
ATOM 807 O O . GLY A 1 102 ? 0.055 14.918 8.846 1.00 60.47 102 GLY A O 1
ATOM 808 N N . ILE A 1 103 ? -0.242 15.226 11.044 1.00 55.47 103 ILE A N 1
ATOM 809 C CA . ILE A 1 103 ? 0.760 16.284 11.208 1.00 55.47 103 ILE A CA 1
ATOM 810 C C . ILE A 1 103 ? 2.111 15.615 11.457 1.00 55.47 103 ILE A C 1
ATOM 812 O O . ILE A 1 103 ? 2.606 15.701 12.567 1.00 55.47 103 ILE A O 1
ATOM 816 N N . ILE A 1 104 ? 2.670 14.904 10.475 1.00 49.22 104 ILE A N 1
ATOM 817 C CA . ILE A 1 104 ? 4.126 14.814 10.252 1.00 49.22 104 ILE A CA 1
ATOM 818 C C . ILE A 1 104 ? 4.391 14.119 8.904 1.00 49.22 104 ILE A C 1
ATOM 820 O O . ILE A 1 104 ? 4.294 12.898 8.795 1.00 49.22 104 ILE A O 1
ATOM 824 N N . THR A 1 105 ? 4.722 14.924 7.894 1.00 47.31 105 THR A N 1
ATOM 825 C CA . THR A 1 105 ? 5.473 14.558 6.678 1.00 47.31 105 THR A CA 1
ATOM 826 C C . THR A 1 105 ? 6.749 15.369 6.669 1.00 47.31 105 THR A C 1
ATOM 828 O O . THR A 1 105 ? 6.631 16.574 6.999 1.00 47.31 105 THR A O 1
#

Sequence (105 aa):
MAVIAAILAYLYLPIVVLIIFSFNDSSSLTLPLSGFTWKWYDKFFANEDLITALRNSFYVAILTTALTLLIGVPAAFALDRLKFPGKTVFRRLILLPLVLPGIIT

Solvent-accessible surface area (backbone atoms only — not comparable to full-atom values): 6294 Å² total; per-residue (Å²): 109,71,68,59,52,52,53,51,50,60,68,45,44,65,57,53,52,50,58,57,51,58,28,34,65,52,98,56,102,55,86,74,76,79,41,85,42,61,63,59,58,55,52,46,74,71,30,66,67,59,50,50,49,53,52,50,51,52,53,50,52,53,53,52,50,52,51,46,49,68,51,48,50,57,52,51,48,45,68,71,74,53,88,60,92,61,53,71,57,54,53,46,63,70,45,43,70,76,70,44,74,84,88,80,131